Protein AF-R7P7H2-F1 (afdb_monomer_lite)

Structure (mmCIF, N/CA/C/O backbone):
data_AF-R7P7H2-F1
#
_entry.id   AF-R7P7H2-F1
#
loop_
_atom_site.group_PDB
_atom_site.id
_atom_site.type_symbol
_atom_site.label_atom_id
_atom_site.label_alt_id
_atom_site.label_comp_id
_atom_site.label_asym_id
_atom_site.label_entity_id
_atom_site.label_seq_id
_atom_site.pdbx_PDB_ins_code
_atom_site.Cartn_x
_atom_site.Cartn_y
_atom_site.Cartn_z
_atom_site.occupancy
_atom_site.B_iso_or_equiv
_atom_site.auth_seq_id
_atom_site.auth_comp_id
_atom_site.auth_asym_id
_atom_site.auth_atom_id
_atom_site.pdbx_PDB_model_num
ATOM 1 N N . MET A 1 1 ? -3.162 30.140 3.807 1.00 70.25 1 MET A N 1
ATOM 2 C CA . MET A 1 1 ? -2.627 31.395 3.231 1.00 70.25 1 MET A CA 1
ATOM 3 C C . MET A 1 1 ? -2.338 31.126 1.766 1.00 70.25 1 MET A C 1
ATOM 5 O O . MET A 1 1 ? -1.682 30.124 1.489 1.00 70.25 1 MET A O 1
ATOM 9 N N . ILE A 1 2 ? -2.924 31.908 0.858 1.00 81.50 2 ILE A N 1
ATOM 10 C CA . ILE A 1 2 ? -2.736 31.761 -0.590 1.00 81.50 2 ILE A CA 1
ATOM 11 C C . ILE A 1 2 ? -2.068 33.038 -1.076 1.00 81.50 2 ILE A C 1
ATOM 13 O O . ILE A 1 2 ? -2.619 34.117 -0.868 1.00 81.50 2 ILE A O 1
ATOM 17 N N . ASP A 1 3 ? -0.921 32.891 -1.722 1.00 84.50 3 ASP A N 1
ATOM 18 C CA . ASP A 1 3 ? -0.177 34.010 -2.284 1.00 84.50 3 ASP A CA 1
ATOM 19 C C . ASP A 1 3 ? -0.283 33.971 -3.801 1.00 84.50 3 ASP A C 1
ATOM 21 O O . ASP A 1 3 ? -0.314 32.898 -4.404 1.00 84.50 3 ASP A O 1
ATOM 25 N N . LYS A 1 4 ? -0.318 35.141 -4.430 1.00 84.31 4 LYS A N 1
ATOM 26 C CA . LYS A 1 4 ? -0.229 35.248 -5.882 1.00 84.31 4 LYS A CA 1
ATOM 27 C C . LYS A 1 4 ? 1.237 35.429 -6.268 1.00 84.31 4 LYS A C 1
ATOM 29 O O . LYS A 1 4 ? 1.909 36.285 -5.704 1.00 84.31 4 LYS A O 1
ATOM 34 N N . THR A 1 5 ? 1.731 34.609 -7.186 1.00 83.25 5 THR A N 1
ATOM 35 C CA . THR A 1 5 ? 3.067 34.752 -7.767 1.00 83.25 5 THR A CA 1
ATOM 36 C C . THR A 1 5 ? 3.087 35.919 -8.749 1.00 83.25 5 THR A C 1
ATOM 38 O O . THR A 1 5 ? 2.048 36.318 -9.281 1.00 83.25 5 THR A O 1
ATOM 41 N N . ASP A 1 6 ? 4.282 36.414 -9.061 1.00 82.50 6 ASP A N 1
ATOM 42 C CA . ASP A 1 6 ? 4.479 37.507 -10.025 1.00 82.50 6 ASP A CA 1
ATOM 43 C C . ASP A 1 6 ? 4.005 37.130 -11.441 1.00 82.50 6 ASP A C 1
ATOM 45 O O . ASP A 1 6 ? 3.596 37.981 -12.226 1.00 82.50 6 ASP A O 1
ATOM 49 N N . THR A 1 7 ? 3.977 35.829 -11.745 1.00 86.69 7 THR A N 1
ATOM 50 C CA . THR A 1 7 ? 3.428 35.255 -12.984 1.00 86.69 7 THR A CA 1
ATOM 51 C C . THR A 1 7 ? 1.900 35.128 -12.987 1.00 86.69 7 THR A C 1
ATOM 53 O O . THR A 1 7 ? 1.316 34.698 -13.977 1.00 86.69 7 THR A O 1
ATOM 56 N N . GLY A 1 8 ? 1.234 35.487 -11.888 1.00 84.81 8 GLY A N 1
ATOM 57 C CA . GLY A 1 8 ? -0.217 35.436 -11.739 1.00 84.81 8 GLY A CA 1
ATOM 58 C C . GLY A 1 8 ? -0.784 34.115 -11.212 1.00 84.81 8 GLY A C 1
ATOM 59 O O . GLY A 1 8 ? -1.991 34.051 -10.971 1.00 84.81 8 GLY A O 1
ATOM 60 N N . SER A 1 9 ? 0.050 33.097 -10.983 1.00 85.88 9 SER A N 1
ATOM 61 C CA . SER A 1 9 ? -0.354 31.816 -10.389 1.00 85.88 9 SER A CA 1
ATOM 62 C C . SER A 1 9 ? -0.652 31.958 -8.894 1.00 85.88 9 SER A C 1
ATOM 64 O O . SER A 1 9 ? -0.128 32.839 -8.221 1.00 85.88 9 SER A O 1
ATOM 66 N N . LEU A 1 10 ? -1.490 31.080 -8.342 1.00 88.31 10 LEU A N 1
ATOM 67 C CA . LEU A 1 10 ? -1.782 31.045 -6.907 1.00 88.31 10 LEU A CA 1
ATOM 68 C C . LEU A 1 10 ? -0.987 29.919 -6.242 1.00 88.31 10 LEU A C 1
ATOM 70 O O . LEU A 1 10 ? -1.073 28.768 -6.664 1.00 88.31 10 LEU A O 1
ATOM 74 N N . ASN A 1 11 ? -0.239 30.246 -5.191 1.00 87.06 11 ASN A N 1
ATOM 75 C CA . ASN A 1 11 ? 0.529 29.301 -4.393 1.00 87.06 11 ASN A CA 1
ATOM 76 C C . ASN A 1 11 ? -0.115 29.124 -3.013 1.00 87.06 11 ASN A C 1
ATOM 78 O O . ASN A 1 11 ? -0.295 30.084 -2.259 1.00 87.06 11 ASN A O 1
ATOM 82 N N . ILE A 1 12 ? -0.461 27.885 -2.668 1.00 87.75 12 ILE A N 1
ATOM 83 C CA . ILE A 1 12 ? -1.015 27.552 -1.357 1.00 87.75 12 ILE A CA 1
ATOM 84 C C . ILE A 1 12 ? 0.151 27.289 -0.406 1.00 87.75 12 ILE A C 1
ATOM 86 O O . ILE A 1 12 ? 0.752 26.221 -0.429 1.00 87.75 12 ILE A O 1
ATOM 90 N N . LYS A 1 13 ? 0.443 28.248 0.476 1.00 86.81 13 LYS A N 1
ATOM 91 C CA . LYS A 1 13 ? 1.505 28.094 1.482 1.00 86.81 13 LYS A CA 1
ATOM 92 C C . LYS A 1 13 ? 1.123 27.145 2.610 1.00 86.81 13 LYS A C 1
ATOM 94 O O . LYS A 1 13 ? 1.966 26.441 3.150 1.00 86.81 13 LYS A O 1
ATOM 99 N N . GLN A 1 14 ? -0.146 27.173 3.007 1.00 83.31 14 GLN A N 1
ATOM 100 C CA . GLN A 1 14 ? -0.633 26.391 4.138 1.00 83.31 14 GLN A CA 1
ATOM 101 C C . GLN A 1 14 ? -2.141 26.195 4.056 1.00 83.31 14 GLN A C 1
ATOM 103 O O . GLN A 1 14 ? -2.885 27.150 3.787 1.00 83.31 14 GLN A O 1
ATOM 108 N N . ILE A 1 15 ? -2.571 24.979 4.387 1.00 85.69 15 ILE A N 1
ATOM 109 C CA . ILE A 1 15 ? -3.964 24.610 4.624 1.00 85.69 15 ILE A CA 1
ATOM 110 C C . ILE A 1 15 ? -4.093 24.199 6.089 1.00 85.69 15 ILE A C 1
ATOM 112 O O . ILE A 1 15 ? -3.435 23.2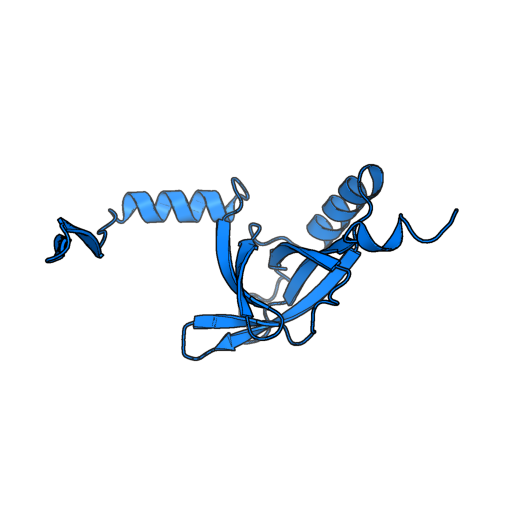64 6.537 1.00 85.69 15 ILE A O 1
ATOM 116 N N . ASN A 1 16 ? -4.948 24.900 6.832 1.00 86.81 16 ASN A N 1
ATOM 117 C CA . ASN A 1 16 ? -5.252 24.571 8.220 1.00 86.81 16 ASN A CA 1
ATOM 118 C C . ASN A 1 16 ? -6.558 23.788 8.274 1.00 86.81 16 ASN A C 1
ATOM 120 O O . ASN A 1 16 ? -7.642 24.356 8.127 1.00 86.81 16 ASN A O 1
ATOM 124 N N . PHE A 1 17 ? -6.455 22.480 8.481 1.00 90.12 17 PHE A N 1
ATOM 125 C C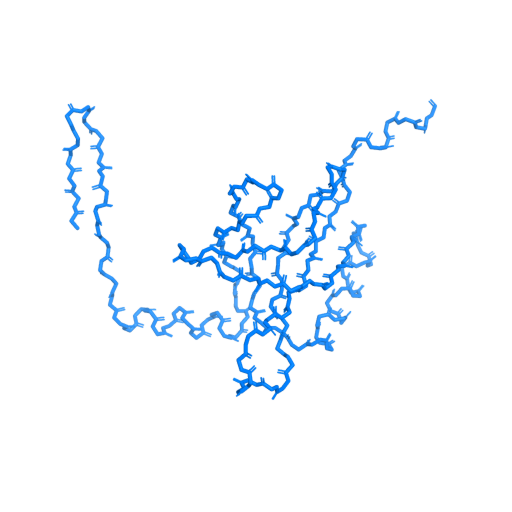A . PHE A 1 17 ? -7.617 21.631 8.702 1.00 90.12 17 PHE A CA 1
ATOM 126 C C . PHE A 1 17 ? -8.079 21.715 10.157 1.00 90.12 17 PHE A C 1
ATOM 128 O O . PHE A 1 17 ? -7.271 21.817 11.080 1.00 90.12 17 PHE A O 1
ATOM 135 N N . ARG A 1 18 ? -9.396 21.638 10.378 1.00 93.81 18 ARG A N 1
ATOM 136 C CA . ARG A 1 18 ? -9.937 21.473 11.733 1.00 93.81 18 ARG A CA 1
ATOM 137 C C . ARG A 1 18 ? -9.536 20.099 12.267 1.00 93.81 18 ARG A C 1
ATOM 139 O O . ARG A 1 18 ? -9.621 19.118 11.530 1.00 93.81 18 ARG A O 1
ATOM 146 N N . SER A 1 19 ? -9.191 20.009 13.549 1.00 92.12 19 SER A N 1
ATOM 147 C CA . SER A 1 19 ? -8.85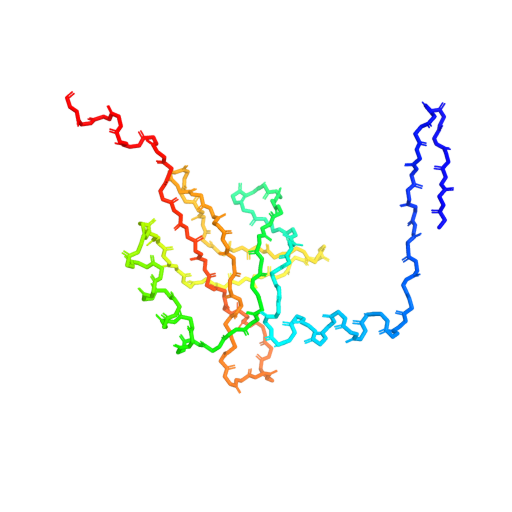5 18.733 14.201 1.00 92.12 19 SER A CA 1
ATOM 148 C C . SER A 1 19 ? -9.941 17.675 13.990 1.00 92.12 19 SER A C 1
ATOM 150 O O . SER A 1 19 ? -9.647 16.568 13.559 1.00 92.12 19 SER A O 1
ATOM 152 N N . SER A 1 20 ? -11.213 18.058 14.131 1.00 94.00 20 SER A N 1
ATOM 153 C CA . SER A 1 20 ? -12.354 17.159 13.917 1.00 94.00 20 SER A CA 1
ATOM 154 C C . SER A 1 20 ? -12.462 16.593 12.496 1.00 94.00 20 SER A C 1
ATOM 156 O O . SER A 1 20 ? -13.045 15.526 12.305 1.00 94.00 20 SER A O 1
ATOM 158 N N . PHE A 1 21 ? -11.927 17.291 11.490 1.00 92.00 21 PHE A N 1
ATOM 159 C CA . PHE A 1 21 ? -11.822 16.763 10.132 1.00 92.00 21 PHE A CA 1
ATOM 160 C C . PHE A 1 21 ? -10.711 15.712 10.048 1.00 92.00 21 PHE A C 1
ATOM 162 O O . PHE A 1 21 ? -10.950 14.623 9.529 1.00 92.00 21 PHE A O 1
ATOM 169 N N . ILE A 1 22 ? -9.538 16.006 10.616 1.00 88.50 22 ILE A N 1
ATOM 170 C CA . ILE A 1 22 ? -8.409 15.068 10.670 1.00 88.50 22 ILE A CA 1
ATOM 171 C C . ILE A 1 22 ? -8.809 13.783 11.402 1.00 88.50 22 ILE A C 1
ATOM 173 O O . ILE A 1 22 ? -8.590 12.696 10.876 1.00 88.50 22 ILE A O 1
ATOM 177 N N . ASP A 1 23 ? -9.498 13.887 12.538 1.00 89.00 23 ASP A N 1
ATOM 178 C CA . ASP A 1 23 ? -9.961 12.726 13.309 1.00 89.00 23 ASP A CA 1
ATOM 179 C C . ASP A 1 23 ? -10.888 11.813 12.496 1.00 89.00 23 ASP A C 1
ATOM 181 O O . ASP A 1 23 ? -10.813 10.586 12.583 1.00 89.00 23 ASP A O 1
ATOM 185 N N . LYS A 1 24 ? -11.779 12.400 11.688 1.00 89.69 24 LYS A N 1
ATOM 186 C CA . LYS A 1 24 ? -12.674 11.639 10.805 1.00 89.69 24 LYS A CA 1
ATOM 187 C C . LYS A 1 24 ? -11.904 10.968 9.672 1.00 89.69 24 LYS A C 1
ATOM 189 O O . LYS A 1 24 ? -12.164 9.800 9.398 1.00 89.69 24 LYS A O 1
ATOM 194 N N . ALA A 1 25 ? -10.958 11.671 9.050 1.00 84.69 25 ALA A N 1
ATOM 195 C CA . ALA A 1 25 ? -10.110 11.103 8.004 1.00 84.69 25 ALA A CA 1
ATOM 196 C C . ALA A 1 25 ? -9.291 9.917 8.539 1.00 84.69 25 ALA A C 1
ATOM 198 O O . ALA A 1 25 ? -9.310 8.840 7.953 1.00 84.69 25 ALA A O 1
ATOM 199 N N . VAL A 1 26 ? -8.668 10.063 9.714 1.00 82.12 26 VAL A N 1
ATOM 200 C CA . VAL A 1 26 ? -7.918 8.979 10.368 1.00 82.12 26 VAL A CA 1
ATOM 201 C C . VAL A 1 26 ? -8.809 7.764 10.630 1.00 82.12 26 VAL A C 1
ATOM 203 O O . VAL A 1 26 ? -8.405 6.643 10.328 1.00 82.12 26 VAL A O 1
ATOM 206 N N . LYS A 1 27 ? -10.035 7.963 11.131 1.00 85.31 27 LYS A N 1
ATOM 207 C CA . LYS A 1 27 ? -10.990 6.862 11.347 1.00 85.31 27 LYS A CA 1
ATOM 208 C C . LYS A 1 27 ? -11.339 6.136 10.051 1.00 85.31 27 LYS A C 1
ATOM 210 O O . LYS A 1 27 ? -11.346 4.911 10.040 1.00 85.31 27 LYS A O 1
ATOM 215 N N . LEU A 1 28 ? -11.600 6.865 8.965 1.00 84.31 28 LEU A N 1
ATOM 216 C CA . LEU A 1 28 ? -11.901 6.264 7.663 1.00 84.31 28 LEU A CA 1
ATOM 217 C C . LEU A 1 28 ? -10.710 5.460 7.117 1.00 84.31 28 LEU A C 1
ATOM 219 O O . LEU A 1 28 ? -10.894 4.337 6.645 1.00 84.31 28 LEU A O 1
ATOM 223 N N . THR A 1 29 ? -9.488 5.974 7.268 1.00 78.00 29 THR A N 1
ATOM 224 C CA . THR A 1 29 ? -8.274 5.226 6.925 1.00 78.00 29 THR A CA 1
ATOM 225 C C . THR A 1 29 ? -8.116 3.980 7.802 1.00 78.00 29 THR A C 1
ATOM 227 O O . THR A 1 29 ? -7.759 2.924 7.298 1.00 78.00 29 THR A O 1
ATOM 230 N N . GLN A 1 30 ? -8.405 4.035 9.103 1.00 75.38 30 GLN A N 1
ATOM 231 C CA . GLN A 1 30 ? -8.290 2.864 9.984 1.00 75.38 30 GLN A CA 1
ATOM 232 C C . GLN A 1 30 ? -9.282 1.748 9.639 1.00 75.38 30 GLN A C 1
ATOM 234 O O . GLN A 1 30 ? -8.949 0.574 9.783 1.00 75.38 30 GLN A O 1
ATOM 239 N N . VAL A 1 31 ? -10.486 2.097 9.177 1.00 80.56 31 VAL A N 1
ATOM 240 C CA . VAL A 1 31 ? -11.521 1.108 8.830 1.00 80.56 31 VAL A CA 1
ATOM 241 C C . VAL A 1 31 ? -11.417 0.579 7.399 1.00 80.56 31 VAL A C 1
ATOM 243 O O . VAL A 1 31 ? -12.250 -0.234 7.009 1.00 80.56 31 VAL A O 1
ATOM 246 N N . GLY A 1 32 ? -10.431 1.006 6.602 1.00 76.94 32 GLY A N 1
ATOM 247 C CA . GLY A 1 32 ? -10.313 0.515 5.224 1.00 76.94 32 GLY A CA 1
ATOM 248 C C . GLY A 1 32 ? -11.273 1.158 4.232 1.00 76.94 32 GLY A C 1
ATOM 249 O O . GLY A 1 32 ? -11.511 0.572 3.182 1.00 76.94 32 GLY A O 1
ATOM 250 N N . ALA A 1 33 ? -11.858 2.319 4.552 1.00 84.00 33 ALA A N 1
ATOM 251 C CA . ALA A 1 33 ? -12.906 2.916 3.720 1.00 84.00 33 ALA A CA 1
ATOM 252 C C . ALA A 1 33 ? -12.388 3.454 2.376 1.00 84.00 33 ALA A C 1
ATOM 254 O O . ALA A 1 33 ? -13.164 3.561 1.428 1.00 84.00 33 ALA A O 1
ATOM 255 N N . TYR A 1 34 ? -11.106 3.814 2.292 1.00 83.19 34 TYR A N 1
ATOM 256 C CA . TYR A 1 34 ? -10.473 4.263 1.057 1.00 83.19 34 TYR A CA 1
ATOM 257 C C . TYR A 1 34 ? -8.961 4.039 1.086 1.00 83.19 34 TYR A C 1
ATOM 259 O O . TYR A 1 34 ? -8.341 3.960 2.148 1.00 83.19 34 TYR A O 1
ATOM 267 N N . ASP A 1 35 ? -8.376 4.028 -0.107 1.00 87.31 35 ASP A N 1
ATOM 268 C CA . ASP A 1 35 ? -6.934 4.084 -0.307 1.00 87.31 35 ASP A CA 1
ATOM 269 C C . ASP A 1 35 ? -6.458 5.534 -0.444 1.00 87.31 35 ASP A C 1
ATOM 271 O O . ASP A 1 35 ? -7.201 6.413 -0.886 1.00 87.31 35 ASP A O 1
ATOM 275 N N . TYR A 1 36 ? -5.202 5.795 -0.098 1.00 85.38 36 TYR A N 1
ATOM 276 C CA . TYR A 1 36 ? -4.609 7.132 -0.153 1.00 85.38 36 TYR A CA 1
ATOM 277 C C . TYR A 1 36 ? -3.273 7.108 -0.893 1.00 85.38 36 TYR A C 1
ATOM 279 O O . TYR A 1 36 ? -2.578 6.100 -0.892 1.00 85.38 36 TYR A O 1
ATOM 287 N N . LYS A 1 37 ? -2.901 8.211 -1.550 1.00 88.00 37 LYS A N 1
ATOM 288 C CA . LYS A 1 37 ? -1.619 8.304 -2.262 1.00 88.00 37 LYS A CA 1
ATOM 289 C C . LYS A 1 37 ? -0.543 8.910 -1.367 1.00 88.00 37 LYS A C 1
ATOM 291 O O . LYS A 1 37 ? -0.766 9.983 -0.810 1.00 88.00 37 LYS A O 1
ATOM 296 N N . LEU A 1 38 ? 0.617 8.264 -1.273 1.00 83.06 38 LEU A N 1
ATOM 297 C CA . LEU A 1 38 ? 1.803 8.798 -0.595 1.00 83.06 38 LEU A CA 1
ATOM 298 C C . LEU A 1 38 ? 3.013 8.816 -1.535 1.00 83.06 38 LEU A C 1
ATOM 300 O O . LEU A 1 38 ? 3.073 7.989 -2.444 1.00 83.06 38 LEU A O 1
ATOM 304 N N . PRO A 1 39 ? 3.974 9.730 -1.319 1.00 85.00 39 PRO A N 1
ATOM 305 C CA . PRO A 1 39 ? 5.243 9.705 -2.029 1.00 85.00 39 PRO A CA 1
ATOM 306 C C . PRO A 1 39 ? 6.138 8.564 -1.517 1.00 85.00 39 PRO A C 1
ATOM 308 O O . PRO A 1 39 ? 6.366 8.442 -0.312 1.00 85.00 39 PRO A O 1
ATOM 311 N N . PHE A 1 40 ? 6.678 7.774 -2.440 1.00 81.75 40 PHE A N 1
ATOM 312 C CA . PHE A 1 40 ? 7.698 6.749 -2.199 1.00 81.75 40 PHE A CA 1
ATOM 313 C C . PHE A 1 40 ? 8.886 6.970 -3.124 1.00 81.75 40 PHE A C 1
ATOM 315 O O . PHE A 1 40 ? 8.729 7.553 -4.197 1.00 81.75 40 PHE A O 1
ATOM 322 N N . GLU A 1 41 ? 10.058 6.488 -2.720 1.00 83.12 41 GLU A N 1
ATOM 323 C CA . GLU A 1 41 ? 11.163 6.303 -3.657 1.00 83.12 41 GLU A CA 1
ATOM 324 C C . GLU A 1 41 ? 11.055 4.911 -4.275 1.00 83.12 41 GLU A C 1
ATOM 326 O O . GLU A 1 41 ? 11.164 3.898 -3.586 1.00 83.12 41 GLU A O 1
ATOM 331 N N . VAL A 1 42 ? 10.819 4.869 -5.580 1.00 78.88 42 VAL A N 1
ATOM 332 C CA . VAL A 1 42 ? 10.757 3.653 -6.383 1.00 78.88 42 VAL A CA 1
ATOM 333 C C . VAL A 1 42 ? 11.825 3.779 -7.458 1.00 78.88 42 VAL A C 1
ATOM 335 O O . VAL A 1 42 ? 11.796 4.717 -8.251 1.00 78.88 42 VAL A O 1
ATOM 338 N N . ASN A 1 43 ? 12.801 2.867 -7.470 1.00 83.44 43 ASN A N 1
ATOM 339 C CA . ASN A 1 43 ? 13.905 2.868 -8.440 1.00 83.44 43 ASN A CA 1
ATOM 340 C C . ASN A 1 43 ? 14.601 4.242 -8.571 1.00 83.44 43 ASN A C 1
ATOM 342 O O . ASN A 1 43 ? 14.805 4.746 -9.678 1.00 83.44 43 ASN A O 1
ATOM 346 N N . HIS A 1 44 ? 14.926 4.874 -7.437 1.00 82.19 44 HIS A N 1
ATOM 347 C CA . HIS A 1 44 ? 15.557 6.204 -7.360 1.00 82.19 44 HIS A CA 1
ATOM 348 C C . HIS A 1 44 ? 14.722 7.363 -7.931 1.00 82.19 44 HIS A C 1
ATOM 350 O O . HIS A 1 44 ? 15.249 8.442 -8.214 1.00 82.19 44 HIS A O 1
ATOM 356 N N . LYS A 1 45 ? 13.413 7.162 -8.108 1.00 84.00 45 LYS A N 1
ATOM 357 C CA . LYS A 1 45 ? 12.459 8.195 -8.518 1.00 84.00 45 LYS A CA 1
ATOM 358 C C . LYS A 1 45 ? 11.370 8.344 -7.471 1.00 84.00 45 LYS A C 1
ATOM 360 O O . LYS A 1 45 ? 10.910 7.367 -6.889 1.00 84.00 45 LYS A O 1
ATOM 365 N N . GLN A 1 46 ? 10.934 9.578 -7.243 1.00 85.19 46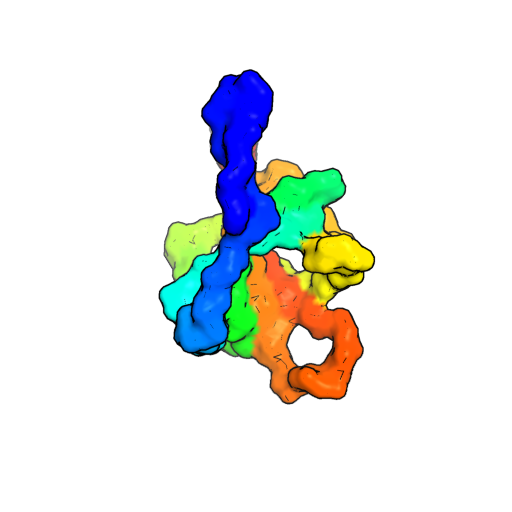 GLN A N 1
ATOM 366 C CA . GLN A 1 46 ? 9.797 9.833 -6.371 1.00 85.19 46 GLN A CA 1
ATOM 367 C C . GLN A 1 46 ? 8.491 9.574 -7.128 1.00 85.19 46 GLN A C 1
ATOM 369 O O . GLN A 1 46 ? 8.205 10.245 -8.121 1.00 85.19 46 GLN A O 1
ATOM 374 N N . GLU A 1 47 ? 7.669 8.660 -6.621 1.00 85.25 47 GLU A N 1
ATOM 375 C CA . GLU A 1 47 ? 6.369 8.321 -7.199 1.00 85.25 47 GLU A CA 1
ATOM 376 C C . GLU A 1 47 ? 5.243 8.418 -6.167 1.00 85.25 47 GLU A C 1
ATOM 378 O O . GLU A 1 47 ? 5.417 8.122 -4.986 1.00 85.25 47 GLU A O 1
ATOM 383 N N . MET A 1 48 ? 4.059 8.846 -6.616 1.00 86.94 48 MET A N 1
ATOM 384 C CA . MET A 1 48 ? 2.852 8.869 -5.786 1.00 86.94 48 MET A CA 1
ATOM 385 C C . MET A 1 48 ? 2.141 7.521 -5.883 1.00 86.94 48 MET A C 1
ATOM 387 O O . MET A 1 48 ? 1.377 7.284 -6.820 1.00 86.94 48 MET A O 1
ATOM 391 N N . VAL A 1 49 ? 2.353 6.665 -4.891 1.00 86.88 49 VAL A N 1
ATOM 392 C CA . VAL A 1 49 ? 1.853 5.289 -4.883 1.00 86.88 49 VAL A CA 1
ATOM 393 C C . VAL A 1 49 ? 0.564 5.189 -4.077 1.00 86.88 49 VAL A C 1
ATOM 395 O O . VAL A 1 49 ? 0.408 5.844 -3.044 1.00 86.88 49 VAL A O 1
ATOM 398 N N . LEU A 1 50 ? -0.371 4.362 -4.547 1.00 91.31 50 LEU A N 1
ATOM 399 C CA . LEU A 1 50 ? -1.604 4.060 -3.831 1.00 91.31 50 LEU A CA 1
ATOM 400 C C . LEU A 1 50 ? -1.314 3.143 -2.635 1.00 91.31 50 LEU A C 1
ATOM 402 O O . LEU A 1 50 ? -0.733 2.072 -2.785 1.00 91.31 50 LEU A O 1
ATOM 406 N N . VAL A 1 51 ? -1.753 3.544 -1.449 1.00 88.44 51 VAL A N 1
ATOM 407 C CA . VAL A 1 51 ? -1.533 2.832 -0.191 1.00 88.44 51 VAL A CA 1
ATOM 408 C C . VAL A 1 51 ? -2.874 2.413 0.387 1.00 88.44 51 VAL A C 1
ATOM 410 O O . VAL A 1 51 ? -3.787 3.227 0.538 1.00 88.44 51 VAL A O 1
ATOM 413 N N . SER A 1 52 ? -2.977 1.129 0.711 1.00 87.88 52 SER A N 1
ATOM 414 C CA . SER A 1 52 ? -4.131 0.580 1.416 1.00 87.88 52 SER A CA 1
ATOM 415 C C . SER A 1 52 ? -4.107 0.953 2.882 1.00 87.88 52 SER A C 1
ATOM 417 O O . SER A 1 52 ? -3.048 1.129 3.486 1.00 87.88 52 SER A O 1
ATOM 419 N N . SER A 1 53 ? -5.277 0.894 3.500 1.00 84.81 53 SER A N 1
ATOM 420 C CA . SER A 1 53 ? -5.338 0.728 4.943 1.00 84.81 53 SER A CA 1
ATOM 421 C C . SER A 1 53 ? -4.570 -0.517 5.387 1.00 84.81 53 SER A C 1
ATOM 423 O O . SER A 1 53 ? -4.593 -1.535 4.687 1.00 84.81 53 SER A O 1
ATOM 425 N N . PRO A 1 54 ? -3.902 -0.460 6.545 1.00 84.12 54 PRO A N 1
ATOM 426 C CA . PRO A 1 54 ? -3.137 -1.591 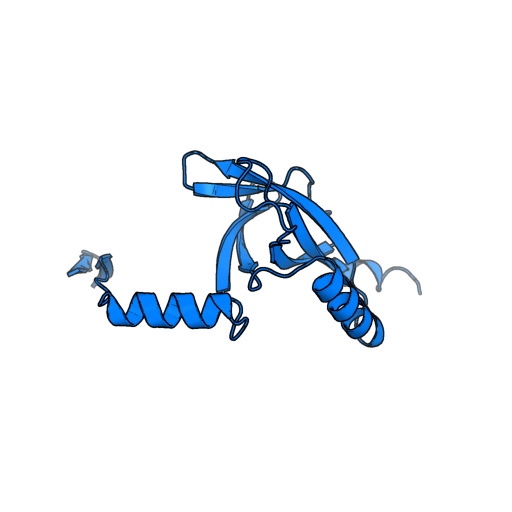7.029 1.00 84.12 54 PRO A CA 1
ATOM 427 C C . PRO A 1 54 ? -4.000 -2.842 7.259 1.00 84.12 54 PRO A C 1
ATOM 429 O O . PRO A 1 54 ? -5.114 -2.752 7.778 1.00 84.12 54 PRO A O 1
ATOM 432 N N . MET A 1 55 ? -3.480 -4.021 6.914 1.00 86.62 55 MET A N 1
ATOM 433 C CA . MET A 1 55 ? -4.201 -5.297 7.007 1.00 86.62 55 MET A CA 1
ATOM 434 C C . MET A 1 55 ? -3.361 -6.372 7.693 1.00 86.62 55 MET A C 1
ATOM 436 O O . MET A 1 55 ? -2.135 -6.362 7.629 1.00 86.62 55 MET A O 1
ATOM 440 N N . LYS A 1 56 ? -4.012 -7.359 8.317 1.00 87.88 56 LYS A N 1
ATOM 441 C CA . LYS A 1 56 ? -3.313 -8.570 8.778 1.00 87.88 56 LYS A CA 1
ATOM 442 C C . LYS A 1 56 ? -2.943 -9.435 7.576 1.00 87.88 56 LYS A C 1
ATOM 444 O O . LYS A 1 56 ? -3.752 -9.566 6.658 1.00 87.88 56 LYS A O 1
ATOM 449 N N . ARG A 1 57 ? -1.817 -10.154 7.625 1.00 90.12 57 ARG A N 1
ATOM 450 C CA . ARG A 1 57 ? -1.374 -11.045 6.530 1.00 90.12 57 ARG A CA 1
ATOM 451 C C . ARG A 1 57 ? -2.452 -12.030 6.047 1.00 90.12 57 ARG A C 1
ATOM 453 O O . ARG A 1 57 ? -2.625 -12.229 4.852 1.00 90.12 57 ARG A O 1
ATOM 460 N N . LYS A 1 58 ? -3.272 -12.577 6.957 1.00 91.25 58 LYS A N 1
ATOM 461 C CA . LYS A 1 58 ? -4.424 -13.431 6.588 1.00 91.25 58 LYS A CA 1
ATOM 462 C C . LYS A 1 58 ? -5.452 -12.714 5.698 1.00 91.25 58 LYS A C 1
ATOM 464 O O . LYS A 1 58 ? -6.008 -13.333 4.798 1.00 91.25 58 LYS A O 1
ATOM 469 N N . GLN A 1 59 ? -5.720 -11.434 5.960 1.00 90.88 59 GLN A N 1
ATOM 470 C CA . GLN A 1 59 ? -6.628 -10.625 5.143 1.00 90.88 59 GLN A CA 1
ATOM 471 C C . GLN A 1 59 ? -6.000 -10.315 3.784 1.00 90.88 59 GLN A C 1
ATOM 473 O O . GLN A 1 59 ? -6.683 -10.449 2.773 1.00 90.88 59 GLN A O 1
ATOM 478 N N . VAL A 1 60 ? -4.701 -9.992 3.759 1.00 92.25 60 VAL A N 1
ATOM 479 C CA . VAL A 1 60 ? -3.949 -9.769 2.515 1.00 92.25 60 VAL A CA 1
ATOM 480 C C . VAL A 1 60 ? -4.000 -11.010 1.627 1.00 92.25 60 VAL A C 1
ATOM 482 O O . VAL A 1 60 ? -4.404 -10.915 0.477 1.00 92.25 60 VAL A O 1
ATOM 485 N N . ASN A 1 61 ? -3.716 -12.196 2.167 1.00 93.56 61 ASN A N 1
ATOM 486 C CA . ASN A 1 61 ? -3.755 -13.439 1.393 1.00 93.56 61 ASN A CA 1
ATOM 487 C C . ASN A 1 61 ? -5.141 -13.730 0.807 1.00 93.56 61 ASN A C 1
ATOM 489 O O . ASN A 1 61 ? -5.244 -14.146 -0.345 1.00 93.56 61 ASN A O 1
ATOM 493 N N . LYS A 1 62 ? -6.213 -13.476 1.571 1.00 94.31 62 LYS A N 1
ATOM 494 C CA . LYS A 1 62 ? -7.587 -13.611 1.069 1.00 94.31 62 LYS A CA 1
ATOM 495 C C . LYS A 1 62 ? -7.863 -12.624 -0.071 1.00 94.31 62 LYS A C 1
ATOM 497 O O . LYS A 1 62 ? -8.447 -13.008 -1.076 1.00 94.31 62 LYS A O 1
ATOM 502 N N . TYR A 1 63 ? -7.427 -11.375 0.077 1.00 91.56 63 TYR A N 1
ATOM 503 C CA . TYR A 1 63 ? -7.563 -10.341 -0.949 1.00 91.56 63 TYR A CA 1
ATOM 504 C C . TYR A 1 63 ? -6.801 -10.689 -2.237 1.00 91.56 63 TYR A C 1
ATOM 506 O O . TYR A 1 63 ? -7.374 -10.617 -3.321 1.00 91.56 63 TYR A O 1
ATOM 514 N N . LEU A 1 64 ? -5.550 -11.140 -2.120 1.00 94.25 64 LEU A N 1
ATOM 515 C CA . LEU A 1 64 ? -4.741 -11.589 -3.256 1.00 94.25 64 LEU A CA 1
ATOM 516 C C . LEU A 1 64 ? -5.359 -12.799 -3.963 1.00 94.25 64 LEU A C 1
ATOM 518 O O . LEU A 1 64 ? -5.281 -12.881 -5.183 1.00 94.25 64 LEU A O 1
ATOM 522 N N . GLY A 1 65 ? -5.978 -13.716 -3.211 1.00 95.38 65 GLY A N 1
ATOM 523 C CA . GLY A 1 65 ? -6.726 -14.841 -3.772 1.00 95.38 65 GLY A CA 1
ATOM 524 C C . GLY A 1 65 ? -7.814 -14.369 -4.734 1.00 95.38 65 GLY A C 1
ATOM 525 O O . GLY A 1 65 ? -7.811 -14.781 -5.886 1.00 95.38 65 GLY A O 1
ATOM 526 N N . TYR A 1 66 ? -8.657 -13.427 -4.299 1.00 94.19 66 TYR A N 1
ATOM 527 C CA . TYR A 1 66 ? -9.686 -12.850 -5.166 1.00 94.19 66 TYR A CA 1
ATOM 528 C C . TYR A 1 66 ? -9.107 -12.101 -6.364 1.00 94.19 66 TYR A C 1
ATOM 530 O O . TYR A 1 66 ? -9.624 -12.234 -7.462 1.00 94.19 66 TYR A O 1
ATOM 538 N N . LEU A 1 67 ? -8.045 -11.309 -6.190 1.00 92.25 67 LEU A N 1
ATOM 539 C CA . LEU A 1 67 ? -7.465 -10.569 -7.315 1.00 92.25 67 LEU A CA 1
ATOM 540 C C . LEU A 1 67 ? -6.922 -11.498 -8.404 1.00 92.25 67 LEU A C 1
ATOM 542 O O . LEU A 1 67 ? -7.143 -11.232 -9.581 1.00 92.25 67 LEU A O 1
ATOM 546 N N . ARG A 1 68 ? -6.263 -12.595 -8.013 1.00 94.06 68 ARG A N 1
ATOM 547 C CA . ARG A 1 68 ? -5.700 -13.584 -8.945 1.00 94.06 68 ARG A CA 1
ATOM 548 C C . ARG A 1 68 ? -6.754 -14.334 -9.757 1.00 94.06 68 ARG A C 1
ATOM 550 O O . ARG A 1 68 ? -6.414 -14.893 -10.791 1.00 94.06 68 ARG A O 1
ATOM 557 N N . GLU A 1 69 ? -8.016 -14.348 -9.324 1.00 94.62 69 GLU A N 1
ATOM 558 C CA . GLU A 1 69 ? -9.114 -14.918 -10.119 1.00 94.62 69 GLU A CA 1
ATOM 559 C C . GLU A 1 69 ? -9.420 -14.081 -11.373 1.00 94.62 69 GLU A C 1
ATOM 561 O O . GLU A 1 69 ? -9.918 -14.622 -12.357 1.00 94.62 69 GLU A O 1
ATOM 566 N N . TYR A 1 70 ? -9.120 -12.777 -11.351 1.00 92.00 70 TYR A N 1
ATOM 567 C CA . TYR A 1 70 ? -9.506 -11.836 -12.412 1.00 92.00 70 TYR A CA 1
ATOM 568 C C . TYR A 1 70 ? -8.323 -11.151 -13.097 1.00 92.00 70 TYR A C 1
ATOM 570 O O . TYR A 1 70 ? -8.470 -10.661 -14.216 1.00 92.00 70 TYR A O 1
ATOM 578 N N . PHE A 1 71 ? -7.169 -11.077 -12.436 1.00 89.25 71 PHE A N 1
ATOM 579 C CA . PHE A 1 71 ? -6.024 -10.298 -12.888 1.00 89.25 71 PHE A CA 1
ATOM 580 C C . PHE A 1 71 ? -4.727 -11.087 -12.748 1.00 89.25 71 PHE A C 1
ATOM 582 O O . PHE A 1 71 ? -4.503 -11.760 -11.742 1.00 89.25 71 PHE A O 1
ATOM 589 N N . ASP A 1 72 ? -3.844 -10.921 -13.731 1.00 90.31 72 ASP A N 1
ATOM 590 C CA . ASP A 1 72 ? -2.457 -11.351 -13.611 1.00 90.31 72 ASP A CA 1
ATOM 591 C C . ASP A 1 72 ? -1.694 -10.346 -12.739 1.00 90.31 72 ASP A C 1
ATOM 593 O O . ASP A 1 72 ? -1.488 -9.187 -13.118 1.00 90.31 72 ASP A O 1
ATOM 597 N N . ILE A 1 73 ? -1.377 -10.772 -11.518 1.00 92.00 73 ILE A N 1
ATOM 598 C CA . ILE A 1 73 ? -0.750 -9.936 -10.498 1.00 92.00 73 ILE A CA 1
ATOM 599 C C . ILE A 1 73 ? 0.424 -10.652 -9.846 1.00 92.00 73 ILE A C 1
ATOM 601 O O . ILE A 1 73 ? 0.344 -11.822 -9.461 1.00 92.00 73 ILE A O 1
ATOM 605 N N . GLU A 1 74 ? 1.478 -9.891 -9.586 1.00 92.25 74 GLU A N 1
ATOM 606 C CA . GLU A 1 74 ? 2.557 -10.313 -8.705 1.00 92.25 74 GLU A CA 1
ATOM 607 C C . GLU A 1 74 ? 2.429 -9.657 -7.334 1.00 92.25 74 GLU A C 1
ATOM 609 O O . GLU A 1 74 ? 1.934 -8.539 -7.186 1.00 92.25 74 GLU A O 1
ATOM 614 N N . TYR A 1 75 ? 2.902 -10.359 -6.308 1.00 92.75 75 TYR A N 1
ATOM 615 C CA . TYR A 1 75 ? 2.905 -9.867 -4.939 1.00 92.75 75 TYR A CA 1
ATOM 616 C C . TYR A 1 75 ? 4.214 -10.216 -4.245 1.00 92.75 75 TYR A C 1
ATOM 618 O O . TYR A 1 75 ? 4.663 -11.361 -4.328 1.00 92.75 75 TYR A O 1
ATOM 626 N N . ARG A 1 76 ? 4.789 -9.251 -3.524 1.00 90.50 76 ARG A N 1
ATOM 627 C CA . ARG A 1 76 ? 5.988 -9.442 -2.696 1.00 90.50 76 ARG A CA 1
ATOM 628 C C . ARG A 1 76 ? 5.824 -8.716 -1.368 1.00 90.50 76 ARG A C 1
ATOM 630 O O . ARG A 1 76 ? 5.156 -7.690 -1.309 1.00 90.50 76 ARG A O 1
ATOM 637 N N . GLU A 1 77 ? 6.425 -9.243 -0.310 1.00 90.44 77 GLU A N 1
ATOM 638 C CA . GLU A 1 77 ? 6.583 -8.509 0.948 1.00 90.44 77 GLU A CA 1
ATOM 639 C C . GLU A 1 77 ? 7.976 -7.883 0.971 1.00 90.44 77 GLU A C 1
ATOM 641 O O . GLU A 1 77 ? 8.949 -8.559 0.646 1.00 90.44 77 GLU A O 1
ATOM 646 N N . ASP A 1 78 ? 8.059 -6.613 1.352 1.00 86.88 78 ASP A N 1
ATOM 647 C CA . ASP A 1 78 ? 9.314 -5.880 1.486 1.00 86.88 78 ASP A CA 1
ATOM 648 C C . ASP A 1 78 ? 9.334 -5.058 2.779 1.00 86.88 78 ASP A C 1
ATOM 650 O O . ASP A 1 78 ? 8.282 -4.729 3.344 1.00 86.88 78 ASP A O 1
ATOM 654 N N . LYS A 1 79 ? 10.526 -4.729 3.270 1.00 81.38 79 LYS A N 1
ATOM 655 C CA . LYS A 1 79 ? 10.690 -3.761 4.353 1.00 81.38 79 LYS A CA 1
ATOM 656 C C . LYS A 1 79 ? 10.771 -2.364 3.753 1.00 81.38 79 LYS A C 1
ATOM 658 O O . LYS A 1 79 ? 11.260 -2.168 2.646 1.00 81.38 79 LYS A O 1
ATOM 663 N N . GLY A 1 80 ? 10.200 -1.400 4.467 1.00 73.50 80 GLY A N 1
ATOM 664 C CA . GLY A 1 80 ? 10.258 -0.003 4.067 1.00 73.50 80 GLY A CA 1
ATOM 665 C C . GLY A 1 80 ? 10.947 0.825 5.134 1.00 73.50 80 GLY A C 1
ATOM 666 O O . GLY A 1 80 ? 10.405 0.974 6.233 1.00 73.50 80 GLY A O 1
ATOM 667 N N . ASP A 1 81 ? 12.091 1.401 4.786 1.00 71.69 81 ASP A N 1
ATOM 668 C CA . ASP A 1 81 ? 12.814 2.332 5.642 1.00 71.69 81 ASP A CA 1
ATOM 669 C C . ASP A 1 81 ? 12.348 3.764 5.392 1.00 71.69 81 ASP A C 1
ATOM 671 O O . ASP A 1 81 ? 12.083 4.178 4.260 1.00 71.69 81 ASP A O 1
ATOM 675 N N . ARG A 1 82 ? 12.240 4.551 6.467 1.00 69.69 82 ARG A N 1
ATOM 676 C CA . ARG A 1 82 ? 11.930 5.980 6.366 1.00 69.69 82 ARG A CA 1
ATOM 677 C C . ARG A 1 82 ? 13.203 6.803 6.251 1.00 69.69 82 ARG A C 1
ATOM 679 O O . ARG A 1 82 ? 14.063 6.736 7.125 1.00 69.69 82 ARG A O 1
ATOM 686 N N . THR A 1 83 ? 13.271 7.643 5.226 1.00 68.69 83 THR A N 1
ATOM 687 C CA . THR A 1 83 ? 14.320 8.653 5.073 1.00 68.69 83 THR A CA 1
ATOM 688 C C . THR A 1 83 ? 14.145 9.795 6.068 1.00 68.69 83 THR A C 1
ATOM 690 O O . THR A 1 83 ? 13.062 10.004 6.622 1.00 68.69 83 THR A O 1
ATOM 693 N N . GLU A 1 84 ? 15.197 10.598 6.240 1.00 64.94 84 GLU A N 1
ATOM 694 C CA . GLU A 1 84 ? 15.164 11.834 7.038 1.00 64.94 84 GLU A CA 1
ATOM 695 C C . GLU A 1 84 ? 14.083 12.817 6.557 1.00 64.94 84 GLU A C 1
ATOM 697 O O . GLU A 1 84 ? 13.489 13.538 7.356 1.00 64.94 84 GLU A O 1
ATOM 702 N N . ASN A 1 85 ? 13.753 12.774 5.263 1.00 65.75 85 ASN A N 1
ATOM 703 C CA . ASN A 1 85 ? 12.731 13.615 4.640 1.00 65.75 85 ASN A CA 1
ATOM 704 C C . ASN A 1 85 ? 11.313 13.017 4.752 1.00 65.75 85 ASN A C 1
ATOM 706 O O . ASN A 1 85 ? 10.364 13.553 4.182 1.00 65.75 85 ASN A O 1
ATOM 710 N N . GLY A 1 86 ? 11.153 11.897 5.465 1.00 65.62 86 GLY A N 1
ATOM 711 C CA . GLY A 1 86 ? 9.869 11.237 5.701 1.00 65.62 86 GLY A CA 1
ATOM 712 C C . GLY A 1 86 ? 9.348 10.384 4.539 1.00 65.62 86 GLY A C 1
ATOM 713 O O . GLY A 1 86 ? 8.225 9.881 4.628 1.00 65.62 86 GLY A O 1
ATOM 714 N N . MET A 1 87 ? 10.133 10.193 3.473 1.00 74.50 87 MET A N 1
ATOM 715 C CA . MET A 1 87 ? 9.802 9.264 2.385 1.00 74.50 87 MET A CA 1
ATOM 716 C C . MET A 1 87 ? 10.086 7.825 2.803 1.00 74.50 87 MET A C 1
ATOM 718 O O . MET A 1 87 ? 10.957 7.583 3.630 1.00 74.50 87 MET A O 1
ATOM 722 N N . THR A 1 88 ? 9.349 6.869 2.241 1.00 76.69 88 THR A N 1
ATOM 723 C CA . THR A 1 88 ? 9.637 5.439 2.432 1.00 76.69 88 THR A CA 1
ATOM 724 C C . THR A 1 88 ? 10.375 4.902 1.207 1.00 76.69 88 THR A C 1
ATOM 726 O O . THR A 1 88 ? 9.938 5.159 0.082 1.00 76.69 88 THR A O 1
ATOM 729 N N . ILE A 1 89 ? 11.480 4.193 1.440 1.00 75.81 89 ILE A N 1
ATOM 730 C CA . ILE A 1 89 ? 12.284 3.491 0.432 1.00 75.81 89 ILE A CA 1
ATOM 731 C C . ILE A 1 89 ? 12.065 1.992 0.629 1.00 75.81 89 ILE A C 1
ATOM 733 O O . ILE A 1 89 ? 12.051 1.528 1.768 1.00 75.81 89 ILE A O 1
ATOM 737 N N . PHE A 1 90 ? 11.876 1.256 -0.464 1.00 78.12 90 PHE A N 1
ATOM 738 C CA . PHE A 1 90 ? 11.841 -0.206 -0.451 1.00 78.12 90 PHE A CA 1
ATOM 739 C C . PHE A 1 90 ? 13.240 -0.773 -0.696 1.00 78.12 90 PHE A C 1
ATOM 741 O O . PHE A 1 90 ? 13.981 -0.232 -1.519 1.00 78.12 90 PHE A O 1
ATOM 748 N N . ASP A 1 91 ? 13.585 -1.866 -0.017 1.00 73.69 91 ASP A N 1
ATOM 749 C CA . ASP A 1 91 ? 14.891 -2.513 -0.185 1.00 73.69 91 ASP A CA 1
ATOM 750 C C . ASP A 1 91 ? 15.044 -3.124 -1.588 1.00 73.69 91 ASP A C 1
ATOM 752 O O . ASP A 1 91 ? 16.147 -3.191 -2.137 1.00 73.69 91 ASP A O 1
ATOM 756 N N . SER A 1 92 ? 13.936 -3.567 -2.189 1.00 76.12 92 SER A N 1
ATOM 757 C CA . SER A 1 92 ? 13.928 -4.233 -3.489 1.00 76.12 92 SER A CA 1
ATOM 758 C C . SER A 1 92 ? 13.591 -3.276 -4.630 1.00 76.12 92 SER A C 1
ATOM 760 O O . SER A 1 92 ? 12.568 -2.589 -4.621 1.00 76.12 92 SER A O 1
ATOM 762 N N . ALA A 1 93 ? 14.401 -3.315 -5.690 1.00 81.19 93 ALA A N 1
ATOM 763 C CA . ALA A 1 93 ? 14.063 -2.663 -6.949 1.00 81.19 93 ALA A CA 1
ATOM 764 C C . ALA A 1 93 ? 12.835 -3.322 -7.602 1.00 81.19 93 ALA A C 1
ATOM 766 O O . ALA A 1 93 ? 12.668 -4.548 -7.587 1.00 81.19 93 ALA A O 1
ATOM 767 N N . ILE A 1 94 ? 11.993 -2.500 -8.223 1.00 82.56 94 ILE A N 1
ATOM 768 C CA . ILE A 1 94 ? 10.834 -2.955 -8.992 1.00 82.56 94 ILE A CA 1
ATOM 769 C C . ILE A 1 94 ? 11.302 -3.149 -10.436 1.00 82.56 94 ILE A C 1
ATOM 771 O O . ILE A 1 94 ? 11.798 -2.189 -11.021 1.00 82.56 94 ILE A O 1
ATOM 775 N N . PRO A 1 95 ? 11.203 -4.350 -11.029 1.00 83.44 95 PRO A N 1
ATOM 776 C CA . PRO A 1 95 ? 11.682 -4.547 -12.394 1.00 83.44 95 PRO A CA 1
ATOM 777 C C . PRO A 1 95 ? 10.922 -3.664 -13.396 1.00 83.44 95 PRO A C 1
ATOM 779 O O . PRO A 1 95 ? 9.717 -3.476 -13.256 1.00 83.44 95 PRO A O 1
ATOM 782 N N . ASP A 1 96 ? 11.601 -3.171 -14.435 1.00 83.25 96 ASP A N 1
ATOM 783 C CA . ASP A 1 96 ? 11.020 -2.238 -15.419 1.00 83.25 96 ASP A CA 1
ATOM 784 C C . ASP A 1 96 ? 9.839 -2.817 -16.218 1.00 83.25 96 ASP A C 1
ATOM 786 O O . ASP A 1 96 ? 9.033 -2.068 -16.776 1.00 83.25 96 ASP A O 1
ATOM 790 N N . ASN A 1 97 ? 9.743 -4.147 -16.313 1.00 86.75 97 ASN A N 1
ATOM 791 C CA . ASN A 1 97 ? 8.615 -4.830 -16.942 1.00 86.75 97 ASN A CA 1
ATOM 792 C C . ASN A 1 97 ? 7.401 -4.957 -16.007 1.00 86.75 97 ASN A C 1
ATOM 794 O O . ASN A 1 97 ? 6.373 -5.461 -16.452 1.00 86.75 97 ASN A O 1
ATOM 798 N N . TYR A 1 98 ? 7.468 -4.447 -14.776 1.00 87.12 98 TYR A N 1
ATOM 799 C CA . TYR A 1 98 ? 6.366 -4.408 -13.821 1.00 87.12 98 TYR A CA 1
ATOM 800 C C . TYR A 1 98 ? 5.976 -2.977 -13.457 1.00 87.12 98 TYR A C 1
ATOM 802 O O . TYR A 1 98 ? 6.802 -2.079 -13.339 1.00 87.12 98 TYR A O 1
ATOM 810 N N . GLU A 1 99 ? 4.685 -2.782 -13.219 1.00 88.31 99 GLU A N 1
ATOM 811 C CA . GLU A 1 99 ? 4.137 -1.548 -12.667 1.00 88.31 99 GLU A CA 1
ATOM 812 C C . GLU A 1 99 ? 3.661 -1.799 -11.234 1.00 88.31 99 GLU A C 1
ATOM 814 O O . GLU A 1 99 ? 2.876 -2.723 -10.989 1.00 88.31 99 GLU A O 1
ATOM 819 N N . LEU A 1 100 ? 4.110 -0.967 -10.287 1.00 89.25 100 LEU A N 1
ATOM 820 C CA . LEU A 1 100 ? 3.616 -0.985 -8.911 1.00 89.25 100 LEU A CA 1
ATOM 821 C C . LEU A 1 100 ? 2.204 -0.398 -8.861 1.00 89.25 100 LEU A C 1
ATOM 823 O O . LEU A 1 100 ? 2.001 0.802 -9.028 1.00 89.25 100 LEU A O 1
ATOM 827 N N . LEU A 1 101 ? 1.220 -1.246 -8.578 1.00 89.69 101 LEU A N 1
ATOM 828 C CA . LEU A 1 101 ? -0.178 -0.837 -8.478 1.00 89.69 101 LEU A CA 1
ATOM 829 C C . LEU A 1 101 ? -0.510 -0.268 -7.106 1.00 89.69 101 LEU A C 1
ATOM 831 O O . LEU A 1 101 ? -1.262 0.704 -6.986 1.00 89.69 101 LEU A O 1
ATOM 835 N N . LYS A 1 102 ? -0.019 -0.936 -6.059 1.00 90.81 102 LYS A N 1
ATOM 836 C CA . LYS A 1 102 ? -0.449 -0.659 -4.693 1.00 90.81 102 LYS A CA 1
ATOM 837 C C . LYS A 1 102 ? 0.544 -1.150 -3.653 1.00 90.81 102 LYS A C 1
ATOM 839 O O . LYS A 1 102 ? 1.165 -2.197 -3.812 1.00 90.81 102 LYS A O 1
ATOM 844 N N . VAL A 1 103 ? 0.579 -0.435 -2.536 1.00 90.69 103 VAL A N 1
ATOM 845 C CA . VAL A 1 103 ? 1.275 -0.808 -1.305 1.00 90.69 103 VAL A CA 1
ATOM 846 C C . VAL A 1 103 ? 0.248 -1.158 -0.224 1.00 90.69 103 VAL A C 1
ATOM 848 O O . VAL A 1 103 ? -0.771 -0.483 -0.056 1.00 90.69 103 VAL A O 1
ATOM 851 N N . ILE A 1 104 ? 0.498 -2.225 0.528 1.00 90.62 104 ILE A N 1
ATOM 852 C CA . ILE A 1 104 ? -0.378 -2.729 1.588 1.00 90.62 104 ILE A CA 1
ATOM 853 C C . ILE A 1 104 ? 0.437 -2.842 2.878 1.00 90.62 104 ILE A C 1
ATOM 855 O O . ILE A 1 104 ? 1.219 -3.779 3.012 1.00 90.62 104 ILE A O 1
ATOM 859 N N . PRO A 1 105 ? 0.282 -1.931 3.851 1.00 87.31 105 PRO A N 1
ATOM 860 C CA . PRO A 1 105 ? 0.957 -2.076 5.134 1.00 87.31 105 PRO A CA 1
ATOM 861 C C . PRO A 1 105 ? 0.460 -3.337 5.851 1.00 87.31 105 PRO A C 1
ATOM 863 O O . PRO A 1 105 ? -0.748 -3.522 6.026 1.00 87.31 105 PRO A O 1
ATOM 866 N N . ILE A 1 106 ? 1.375 -4.205 6.273 1.00 87.19 106 ILE A N 1
ATOM 867 C CA . ILE A 1 106 ? 1.035 -5.452 6.956 1.00 87.19 106 ILE A CA 1
ATOM 868 C C . ILE A 1 106 ? 1.202 -5.243 8.456 1.00 87.19 106 ILE A C 1
ATOM 870 O O . ILE A 1 106 ? 2.304 -5.015 8.949 1.00 87.19 106 ILE A O 1
ATOM 874 N N . ILE A 1 107 ? 0.095 -5.326 9.194 1.00 80.31 107 ILE A N 1
ATOM 875 C CA . ILE A 1 107 ? 0.127 -5.309 10.659 1.00 80.31 107 ILE A CA 1
ATOM 876 C C . ILE A 1 107 ? 0.156 -6.748 11.147 1.00 80.31 107 ILE A C 1
ATOM 878 O O . ILE A 1 107 ? -0.881 -7.414 11.250 1.00 80.31 107 ILE A O 1
ATOM 882 N N . ASP A 1 108 ? 1.346 -7.205 11.511 1.00 64.62 108 ASP A N 1
ATOM 883 C CA . ASP A 1 108 ? 1.484 -8.310 12.447 1.00 64.62 108 ASP A CA 1
ATOM 884 C C . ASP A 1 108 ? 1.306 -7.779 13.878 1.00 64.62 108 ASP A C 1
ATOM 886 O O . ASP A 1 108 ? 1.603 -6.623 14.168 1.00 64.62 108 ASP A O 1
ATOM 890 N N . LEU A 1 109 ? 0.758 -8.597 14.781 1.00 50.25 109 LEU A N 1
ATOM 891 C CA . LEU A 1 109 ? 0.251 -8.212 16.114 1.00 50.25 109 LEU A CA 1
ATOM 892 C C . LEU A 1 109 ? 1.272 -7.578 17.095 1.00 50.25 109 LEU A C 1
ATOM 894 O O . LEU A 1 109 ? 0.933 -7.361 18.254 1.00 50.25 109 LEU A O 1
ATOM 898 N N . ASN A 1 110 ? 2.479 -7.217 16.661 1.00 46.38 110 ASN A N 1
ATOM 899 C CA . ASN A 1 110 ? 3.512 -6.594 17.486 1.00 46.38 110 ASN A CA 1
ATOM 900 C C . ASN A 1 110 ? 3.681 -5.100 17.168 1.00 46.38 110 ASN A C 1
ATOM 902 O O . ASN A 1 110 ? 4.719 -4.660 16.686 1.00 46.38 110 ASN A O 1
ATOM 906 N N . LEU A 1 111 ? 2.670 -4.305 17.523 1.00 41.75 111 LEU A N 1
ATOM 907 C CA . LEU A 1 111 ? 2.636 -2.839 17.375 1.00 41.75 111 LEU A CA 1
ATOM 908 C C . LEU A 1 111 ? 3.659 -2.064 18.247 1.00 41.75 111 LEU A C 1
ATOM 910 O O . LEU A 1 111 ? 3.691 -0.839 18.181 1.00 41.75 111 LEU A O 1
ATOM 914 N N . PHE A 1 112 ? 4.496 -2.737 19.052 1.00 36.44 112 PHE A N 1
ATOM 915 C CA . PHE A 1 112 ? 5.353 -2.090 20.067 1.00 36.44 112 PHE A CA 1
ATOM 916 C C . PHE A 1 112 ? 6.841 -2.472 20.047 1.00 36.44 112 PHE A C 1
ATOM 918 O O . PHE A 1 112 ? 7.569 -2.126 20.976 1.00 36.44 112 PHE A O 1
ATOM 925 N N . LYS A 1 113 ? 7.343 -3.131 18.998 1.00 39.69 113 LYS A N 1
ATOM 926 C CA . LYS A 1 113 ? 8.796 -3.224 18.777 1.00 39.69 113 LYS A CA 1
ATOM 927 C C . LYS A 1 113 ? 9.132 -2.479 17.500 1.00 39.69 113 LYS A C 1
ATOM 929 O O . LYS A 1 113 ? 8.829 -2.937 16.408 1.00 39.69 113 LYS A O 1
ATOM 934 N N . GLY A 1 114 ? 9.662 -1.274 17.682 1.00 43.19 114 GLY A N 1
ATOM 935 C CA . GLY A 1 114 ? 9.989 -0.371 16.595 1.00 43.19 114 GLY A CA 1
ATOM 936 C C . GLY A 1 114 ? 10.887 -1.005 15.533 1.00 43.19 114 GLY A C 1
ATOM 937 O O . GLY A 1 114 ? 11.762 -1.805 15.854 1.00 43.19 114 GLY A O 1
ATOM 938 N N . LYS A 1 115 ? 10.653 -0.528 14.307 1.00 50.00 115 LYS A N 1
ATOM 939 C CA . LYS A 1 115 ? 11.542 -0.403 13.141 1.00 50.00 115 LYS A CA 1
ATOM 940 C C . LYS A 1 115 ? 11.182 -1.144 11.856 1.00 50.00 115 LYS A C 1
ATOM 942 O O . LYS A 1 115 ? 11.437 -0.551 10.823 1.00 50.00 115 LYS A O 1
ATOM 947 N N . ASP A 1 116 ? 10.449 -2.253 11.864 1.00 57.62 116 ASP A N 1
ATOM 948 C CA . ASP A 1 116 ? 10.215 -2.972 10.598 1.00 57.62 116 ASP A CA 1
ATOM 949 C C . ASP A 1 116 ? 8.723 -3.022 10.244 1.00 57.62 116 ASP A C 1
ATOM 951 O O . ASP A 1 116 ? 8.013 -3.960 10.609 1.00 57.62 116 ASP A O 1
ATOM 955 N N . ILE A 1 117 ? 8.223 -2.001 9.536 1.00 69.06 117 ILE A N 1
ATOM 956 C CA . ILE A 1 117 ? 6.914 -2.110 8.875 1.00 69.06 117 ILE A CA 1
ATOM 957 C C . ILE A 1 117 ? 7.125 -2.928 7.605 1.00 69.06 117 ILE A C 1
ATOM 959 O O . ILE A 1 117 ? 7.860 -2.521 6.708 1.00 69.06 117 ILE A O 1
ATOM 963 N N . THR A 1 118 ? 6.476 -4.087 7.536 1.00 83.38 118 THR A N 1
ATOM 964 C CA . THR A 1 118 ? 6.427 -4.882 6.309 1.00 83.38 118 THR A CA 1
ATOM 965 C C . THR A 1 118 ? 5.330 -4.348 5.400 1.00 83.38 118 THR A C 1
ATOM 967 O O . THR A 1 118 ? 4.192 -4.126 5.825 1.00 83.38 118 THR A O 1
ATOM 970 N N . PHE A 1 119 ? 5.670 -4.156 4.137 1.00 87.19 119 PHE A N 1
ATOM 971 C CA . PHE A 1 119 ? 4.774 -3.702 3.094 1.00 87.19 119 PHE A CA 1
ATOM 972 C C . PHE A 1 119 ? 4.566 -4.818 2.079 1.00 87.19 119 PHE A C 1
ATOM 974 O O . PHE A 1 119 ? 5.511 -5.394 1.560 1.00 87.19 119 PHE A O 1
ATOM 981 N N . GLY A 1 120 ? 3.308 -5.109 1.775 1.00 90.62 120 GLY A N 1
ATOM 982 C CA . GLY A 1 120 ? 2.934 -5.891 0.611 1.00 90.62 120 GLY A CA 1
ATOM 983 C C . GLY A 1 120 ? 2.939 -5.006 -0.629 1.00 90.62 120 GLY A C 1
ATOM 984 O O . GLY A 1 120 ? 2.170 -4.049 -0.699 1.00 90.62 120 GLY A O 1
ATOM 985 N N . LEU A 1 121 ? 3.779 -5.328 -1.597 1.00 91.50 121 LEU A N 1
ATOM 986 C CA . LEU A 1 121 ? 3.868 -4.670 -2.890 1.00 91.50 121 LEU A CA 1
ATOM 987 C C . LEU A 1 121 ? 3.077 -5.489 -3.909 1.00 91.50 121 LEU A C 1
ATOM 989 O O . LEU A 1 121 ? 3.317 -6.687 -4.067 1.00 91.50 121 LEU A O 1
ATOM 993 N N . LEU A 1 122 ? 2.105 -4.851 -4.558 1.00 92.62 122 LEU A N 1
ATOM 994 C CA . LEU A 1 122 ? 1.252 -5.453 -5.577 1.00 92.62 122 LEU A CA 1
ATOM 995 C C . LEU A 1 122 ? 1.624 -4.895 -6.949 1.00 92.62 122 LEU A C 1
ATOM 997 O O . LEU A 1 122 ? 1.544 -3.683 -7.161 1.00 92.62 122 LEU A O 1
ATOM 1001 N N . PHE A 1 123 ? 1.962 -5.777 -7.882 1.00 91.94 123 PHE A N 1
ATOM 1002 C CA . PHE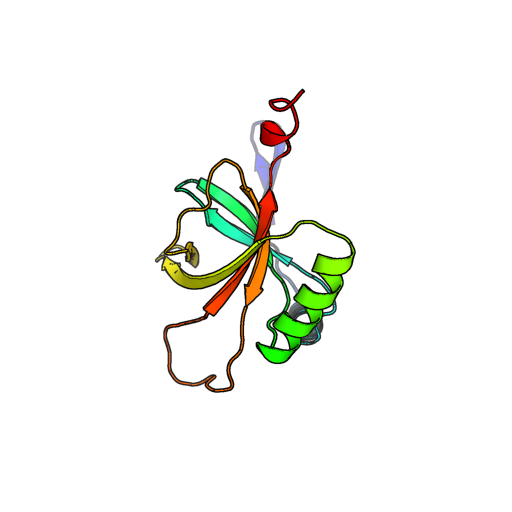 A 1 123 ? 2.425 -5.419 -9.217 1.00 91.94 123 PHE A CA 1
ATOM 1003 C C . PHE A 1 123 ? 1.547 -6.034 -10.300 1.00 91.94 123 PHE A C 1
ATOM 1005 O O . PHE A 1 123 ? 0.884 -7.048 -10.075 1.00 91.94 123 PHE A O 1
ATOM 1012 N N . ARG A 1 124 ? 1.617 -5.458 -11.500 1.00 89.62 124 ARG A N 1
ATOM 1013 C CA . ARG A 1 124 ? 1.188 -6.119 -12.739 1.00 89.62 124 ARG A CA 1
ATOM 1014 C C . ARG A 1 124 ? 2.302 -6.089 -13.784 1.00 89.62 124 ARG A C 1
ATOM 1016 O O . ARG A 1 124 ? 3.042 -5.100 -13.814 1.00 89.62 124 ARG A O 1
ATOM 1023 N N . PRO A 1 125 ? 2.396 -7.097 -14.663 1.00 86.88 125 PRO A N 1
ATOM 1024 C CA . PRO A 1 125 ? 3.239 -7.009 -15.845 1.00 86.88 125 PRO A CA 1
ATOM 1025 C C . PRO A 1 125 ? 2.811 -5.840 -16.738 1.00 86.88 125 PRO A C 1
ATOM 1027 O O . PRO A 1 125 ? 1.623 -5.567 -16.939 1.00 86.88 125 PRO A O 1
ATOM 1030 N N . THR A 1 126 ? 3.785 -5.143 -17.304 1.00 82.25 126 THR A N 1
ATOM 1031 C CA . THR A 1 126 ? 3.568 -4.165 -18.369 1.00 82.25 126 THR A CA 1
ATOM 1032 C C . THR A 1 126 ? 3.482 -4.905 -19.705 1.00 82.25 126 THR A C 1
ATOM 1034 O O . THR A 1 126 ? 4.246 -5.826 -19.971 1.00 82.25 126 THR A O 1
ATOM 1037 N N . ILE A 1 127 ? 2.557 -4.493 -20.580 1.00 67.69 127 ILE A N 1
ATOM 1038 C CA . ILE A 1 127 ? 2.176 -5.180 -21.840 1.00 67.69 127 ILE A CA 1
ATOM 1039 C C . ILE A 1 127 ? 3.343 -5.378 -22.845 1.00 67.69 127 ILE A C 1
ATOM 1041 O O . ILE A 1 127 ? 3.167 -6.010 -23.884 1.00 67.69 127 ILE A O 1
ATOM 1045 N N . LYS A 1 128 ? 4.562 -4.906 -22.551 1.00 57.34 128 LYS A N 1
ATOM 1046 C CA . LYS A 1 128 ? 5.728 -5.015 -23.444 1.00 57.34 128 LYS A CA 1
ATOM 1047 C C . LYS A 1 128 ? 6.112 -6.457 -23.816 1.00 57.34 128 LYS A C 1
ATOM 1049 O O . LYS A 1 128 ? 6.760 -6.630 -24.841 1.00 57.34 128 LYS A O 1
ATOM 1054 N N . GLU A 1 129 ? 5.686 -7.469 -23.060 1.00 51.09 129 GLU A N 1
ATOM 1055 C CA . GLU A 1 129 ? 5.991 -8.880 -23.352 1.00 51.09 129 GLU A CA 1
ATOM 1056 C C . GLU A 1 129 ? 4.936 -9.605 -24.211 1.00 51.09 129 GLU A C 1
ATOM 1058 O O . GLU A 1 129 ? 5.244 -10.636 -24.796 1.00 51.09 129 GLU A O 1
ATOM 1063 N N . ILE A 1 130 ? 3.726 -9.059 -24.405 1.00 52.81 130 ILE A N 1
ATOM 1064 C CA . ILE A 1 130 ? 2.660 -9.774 -25.148 1.00 52.81 130 ILE A CA 1
ATOM 1065 C C . ILE A 1 130 ? 2.854 -9.694 -26.680 1.00 52.81 130 ILE A C 1
ATOM 1067 O O . ILE A 1 130 ? 2.249 -10.455 -27.429 1.00 52.81 130 ILE A O 1
ATOM 1071 N N . ILE A 1 131 ? 3.715 -8.798 -27.177 1.00 51.34 131 ILE A N 1
ATOM 1072 C CA . ILE A 1 131 ? 3.891 -8.571 -28.626 1.00 51.34 131 ILE A CA 1
ATOM 1073 C C . ILE A 1 131 ? 5.028 -9.421 -29.234 1.00 51.34 131 ILE A C 1
ATOM 1075 O O . ILE A 1 131 ? 5.120 -9.505 -30.454 1.00 51.34 131 ILE A O 1
ATOM 1079 N N . ASN A 1 132 ? 5.849 -10.111 -28.432 1.00 47.66 132 ASN A N 1
ATOM 1080 C CA . ASN A 1 132 ? 7.010 -10.856 -28.949 1.00 47.66 132 ASN A CA 1
ATOM 1081 C C . ASN A 1 132 ? 6.844 -12.378 -29.069 1.00 47.66 132 ASN A C 1
ATOM 1083 O O . ASN A 1 132 ? 7.818 -13.062 -29.371 1.00 47.66 132 ASN A O 1
ATOM 1087 N N . GLU A 1 133 ? 5.629 -12.911 -28.942 1.00 48.91 133 GLU A N 1
ATOM 1088 C CA . GLU A 1 133 ? 5.344 -14.295 -29.340 1.00 48.91 133 GLU A CA 1
ATOM 1089 C C . GLU A 1 133 ? 4.118 -14.359 -30.257 1.00 48.91 133 GLU A C 1
ATOM 1091 O O . GLU A 1 133 ? 3.000 -14.631 -29.818 1.00 48.91 133 GLU A O 1
ATOM 1096 N N . LYS A 1 134 ? 4.336 -14.096 -31.552 1.00 39.72 134 LYS A N 1
ATOM 1097 C CA . LYS A 1 134 ? 3.574 -14.688 -32.661 1.00 39.72 134 LYS A CA 1
ATOM 1098 C C . LYS A 1 134 ? 4.343 -14.631 -33.974 1.00 39.72 134 LYS A C 1
ATOM 1100 O O . LYS A 1 134 ? 4.921 -13.565 -34.270 1.00 39.72 134 LYS A O 1
#

Radius of gyration: 18.53 Å; chains: 1; bounding box: 28×52×53 Å

Secondary structure (DSSP, 8-state):
-EEE-TTS-EEE------HHHHHHHHHHHHTT---EEEEEEETTEEEEEEEPPPB-HHHHHHHHHHHHHHS--EEEEEEEEEPTTS-EEESSPPPTTEEEEEEEEE--S-TTS-S--EEEEEEEE-GGGTTS--

Foldseek 3Di:
DWDADPVRDIDDPDDDDDPVVVVVVVVCLQVFVDWAWDWAQAPNDTDTATETRADAPVVVVVVVVVCVVPAAKDKDKFWWFADPVRHTYTPDHDDPQKDFHYKHFHDDPCPDDDDTTIIMTMIHGDCPPVPPDD

Sequence (134 aa):
MIDKTDTGSLNIKQINFRSSFIDKAVKLTQVGAYDYKLPFEVNHKQEMVLVSSPMKRKQVNKYLGYLREYFDIEYREDKGDRTENGMTIFDSAIPDNYELLKVIPIIDLNLFKGKDITFGLLFRPTIKEIINEK

pLDDT: mean 80.76, std 13.72, range [36.44, 95.38]